Protein AF-A0A512RFI9-F1 (afdb_monomer_lite)

Structure (mmCIF, N/CA/C/O backbone):
data_AF-A0A512RFI9-F1
#
_entry.id   AF-A0A512RFI9-F1
#
loop_
_atom_site.group_PDB
_atom_site.id
_atom_site.type_symbol
_atom_site.label_atom_id
_atom_site.label_alt_id
_atom_site.label_comp_id
_atom_site.label_asym_id
_atom_site.label_entity_id
_atom_site.label_seq_id
_atom_site.pdbx_PDB_ins_code
_atom_site.Cartn_x
_atom_site.Cartn_y
_atom_site.Cartn_z
_atom_site.occupancy
_atom_site.B_iso_or_equiv
_atom_site.auth_seq_id
_atom_site.auth_comp_id
_atom_site.auth_asym_id
_atom_site.auth_atom_id
_atom_site.pdbx_PDB_model_num
ATOM 1 N N . MET A 1 1 ? -30.598 -13.329 12.093 1.00 39.12 1 MET A N 1
ATOM 2 C CA . MET A 1 1 ? -29.493 -13.371 11.118 1.00 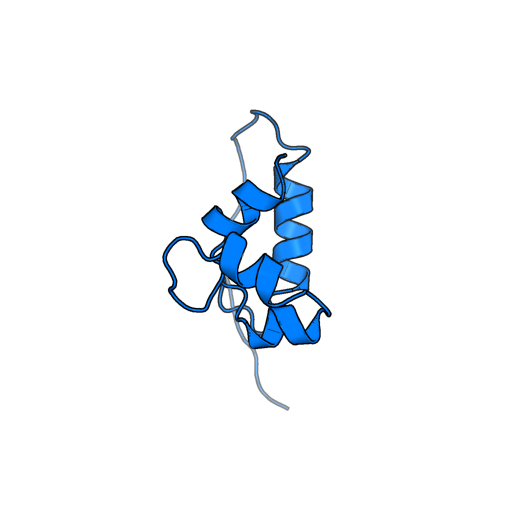39.12 1 MET A CA 1
ATOM 3 C C . MET A 1 1 ? -29.921 -12.452 9.991 1.00 39.12 1 MET A C 1
ATOM 5 O O . MET A 1 1 ? -30.573 -12.882 9.056 1.00 39.12 1 MET A O 1
ATOM 9 N N . GLU A 1 2 ? -29.691 -11.165 10.195 1.00 45.16 2 GLU A N 1
ATOM 10 C CA . GLU A 1 2 ? -29.738 -10.114 9.173 1.00 45.16 2 GLU A CA 1
ATOM 11 C C . GLU A 1 2 ? -28.314 -9.539 9.208 1.00 45.16 2 GLU A C 1
ATOM 13 O O . GLU A 1 2 ? -27.707 -9.535 10.280 1.00 45.16 2 GLU A O 1
ATOM 18 N N . TYR A 1 3 ? -27.665 -9.275 8.078 1.00 34.12 3 TYR A N 1
ATOM 19 C CA . TYR A 1 3 ? -28.048 -8.234 7.128 1.00 34.12 3 TYR A CA 1
ATOM 20 C C . TYR A 1 3 ? -27.853 -8.653 5.659 1.00 34.12 3 TYR A C 1
ATOM 22 O O . TYR A 1 3 ? -26.887 -9.349 5.352 1.00 34.12 3 TYR A O 1
ATOM 30 N N . PRO A 1 4 ? -28.716 -8.191 4.738 1.00 58.69 4 PRO A N 1
ATOM 31 C CA . PRO A 1 4 ? -28.412 -8.132 3.316 1.00 58.69 4 PRO A CA 1
ATOM 32 C C . PRO A 1 4 ? -27.781 -6.771 2.975 1.00 58.69 4 PRO A C 1
ATOM 34 O O . PRO A 1 4 ? -28.311 -5.733 3.374 1.00 58.69 4 PRO A O 1
ATOM 37 N N . LEU A 1 5 ? -26.701 -6.759 2.190 1.00 46.69 5 LEU A N 1
ATOM 38 C CA . LEU A 1 5 ? -26.291 -5.570 1.440 1.00 46.69 5 LEU A CA 1
ATOM 39 C C . LEU A 1 5 ? -26.374 -5.863 -0.056 1.00 46.69 5 LEU A C 1
ATOM 41 O O . LEU A 1 5 ? -25.992 -6.918 -0.551 1.00 46.69 5 LEU A O 1
ATOM 45 N N . ASN A 1 6 ? -27.042 -4.932 -0.717 1.00 47.12 6 ASN A N 1
ATOM 46 C CA . ASN A 1 6 ? -27.738 -5.046 -1.979 1.00 47.12 6 ASN A CA 1
ATOM 47 C C . ASN A 1 6 ? -26.994 -4.260 -3.062 1.00 47.12 6 ASN A C 1
ATOM 49 O O . ASN A 1 6 ? -26.620 -3.121 -2.817 1.00 47.12 6 ASN A O 1
ATOM 53 N N . SER A 1 7 ? -26.972 -4.829 -4.270 1.00 51.94 7 SER A N 1
ATOM 54 C CA . SER A 1 7 ? -26.919 -4.148 -5.572 1.00 51.94 7 SER A CA 1
ATOM 55 C C . SER A 1 7 ? -25.775 -3.168 -5.835 1.00 51.94 7 SER A C 1
ATOM 57 O O . SER A 1 7 ? -25.910 -1.988 -5.531 1.00 51.94 7 SER A O 1
ATOM 59 N N . GLN A 1 8 ? -24.813 -3.595 -6.652 1.00 46.25 8 GLN A N 1
ATOM 60 C CA . GLN A 1 8 ? -24.596 -2.998 -7.978 1.00 46.25 8 GLN A CA 1
ATOM 61 C C . GLN A 1 8 ? -24.074 -4.089 -8.933 1.00 46.25 8 GLN A C 1
ATOM 63 O O . GLN A 1 8 ? -22.878 -4.275 -9.109 1.00 46.25 8 GLN A O 1
ATOM 68 N N . GLU A 1 9 ? -24.989 -4.816 -9.575 1.00 67.81 9 GLU A N 1
ATOM 69 C CA . GLU A 1 9 ? -24.716 -5.381 -10.899 1.00 67.81 9 GLU A CA 1
ATOM 70 C C . GLU A 1 9 ? -24.818 -4.241 -11.929 1.00 67.81 9 GLU A C 1
ATOM 72 O O . GLU A 1 9 ? -25.877 -3.618 -12.033 1.00 67.81 9 GLU A O 1
ATOM 77 N N . LYS A 1 10 ? -23.759 -3.972 -12.703 1.00 46.59 10 LYS A N 1
ATOM 78 C CA . LYS A 1 10 ? -23.799 -3.269 -14.008 1.00 46.59 10 LYS A CA 1
ATOM 79 C C . LYS A 1 10 ? -22.468 -3.506 -14.739 1.00 46.59 10 LYS A C 1
ATOM 81 O O . LYS A 1 10 ? -21.460 -2.915 -14.400 1.00 46.59 10 LYS A O 1
ATOM 86 N N . SER A 1 11 ? -22.364 -4.548 -15.561 1.00 46.78 11 SER A N 1
ATOM 87 C CA . SER A 1 11 ? -22.632 -4.552 -17.011 1.00 46.78 11 SER A CA 1
ATOM 88 C C . SER A 1 11 ? -21.610 -3.793 -17.882 1.00 46.78 11 SER A C 1
ATOM 90 O O . SER A 1 11 ? -21.746 -2.592 -18.075 1.00 46.78 11 SER A O 1
ATOM 92 N N . LYS A 1 12 ? -20.736 -4.587 -18.518 1.00 55.72 12 LYS A N 1
ATOM 93 C CA . LYS A 1 12 ? -20.381 -4.604 -19.953 1.00 55.72 12 LYS A CA 1
ATOM 94 C C . LYS A 1 12 ? -19.719 -3.383 -20.630 1.00 55.72 12 LYS A C 1
ATOM 96 O O . LYS A 1 12 ? -20.349 -2.356 -20.834 1.00 55.72 12 LYS A O 1
ATOM 101 N N . GLU A 1 13 ? -18.576 -3.731 -21.234 1.00 50.19 13 GLU A N 1
ATOM 102 C CA . GLU A 1 13 ? -18.085 -3.388 -22.584 1.00 50.19 13 GLU A CA 1
ATOM 103 C C . GLU A 1 13 ? -17.183 -2.149 -22.755 1.00 50.19 13 GLU A C 1
ATOM 105 O O . GLU A 1 13 ? -17.571 -1.013 -22.515 1.00 50.19 13 GLU A O 1
ATOM 110 N N . GLU A 1 14 ? -15.995 -2.452 -23.296 1.00 51.25 14 GLU A N 1
ATOM 111 C CA . GLU A 1 14 ? -15.092 -1.606 -24.086 1.00 51.25 14 GLU A CA 1
ATOM 112 C C . GLU A 1 14 ? -14.231 -0.552 -23.376 1.00 51.25 14 GLU A C 1
ATOM 114 O O . GLU A 1 14 ? -14.518 0.643 -23.389 1.00 51.25 14 GLU A O 1
ATOM 119 N N . GLN A 1 15 ? -13.025 -0.984 -22.989 1.00 45.75 15 GLN A N 1
ATOM 120 C CA . GLN A 1 15 ? -11.810 -0.301 -23.445 1.00 45.75 15 GLN A CA 1
ATOM 121 C C . GLN A 1 15 ? -10.635 -1.280 -23.594 1.00 45.75 15 GLN A C 1
ATOM 123 O O . GLN A 1 15 ? -9.785 -1.468 -22.736 1.00 45.75 15 GLN A O 1
ATOM 128 N N . SER A 1 16 ? -10.631 -1.932 -24.759 1.00 56.03 16 SER A N 1
ATOM 129 C CA . SER A 1 16 ? -9.534 -2.726 -25.307 1.00 56.03 16 SER A CA 1
ATOM 130 C C . SER A 1 16 ? -8.340 -1.838 -25.662 1.00 56.03 16 SER A C 1
ATOM 132 O O . SER A 1 16 ? -8.109 -1.564 -26.839 1.00 56.03 16 SER A O 1
ATOM 134 N N . THR A 1 17 ? -7.556 -1.442 -24.662 1.00 42.31 17 THR A N 1
ATOM 135 C CA . THR A 1 17 ? -6.157 -1.022 -24.833 1.00 42.31 17 THR A CA 1
ATOM 136 C C . THR A 1 17 ? -5.362 -1.399 -23.575 1.00 42.31 17 THR A C 1
ATOM 138 O O . THR A 1 17 ? -5.416 -0.673 -22.594 1.00 42.31 17 THR A O 1
ATOM 141 N N . ASN A 1 18 ? -4.632 -2.525 -23.636 1.00 54.31 18 ASN A N 1
ATOM 142 C CA . ASN A 1 18 ? -3.729 -3.087 -22.605 1.00 54.31 18 ASN A CA 1
ATOM 143 C C . ASN A 1 18 ? -4.392 -3.612 -21.314 1.00 54.31 18 ASN A C 1
ATOM 145 O O . ASN A 1 18 ? -4.132 -3.125 -20.226 1.00 54.31 18 ASN A O 1
ATOM 149 N N . ILE A 1 19 ? -5.235 -4.639 -21.452 1.00 56.44 19 ILE A N 1
ATOM 150 C CA . ILE A 1 19 ? -6.056 -5.204 -20.363 1.00 56.44 19 ILE A CA 1
ATOM 151 C C . ILE A 1 19 ? -5.282 -6.192 -19.453 1.00 56.44 19 ILE A C 1
ATOM 153 O O . ILE A 1 19 ? -5.766 -6.525 -18.385 1.00 56.44 19 ILE A O 1
ATOM 157 N N . SER A 1 20 ? -4.078 -6.663 -19.811 1.00 58.34 20 SER A N 1
ATOM 158 C CA . SER A 1 20 ? -3.407 -7.697 -18.994 1.00 58.34 20 SER A CA 1
ATOM 159 C C . SER A 1 20 ? -2.864 -7.192 -17.663 1.00 5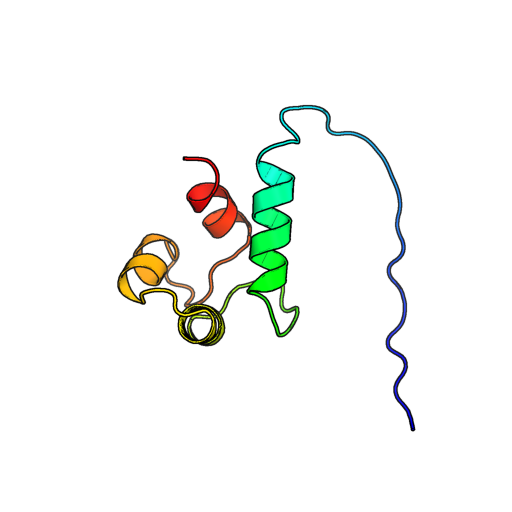8.34 20 SER A C 1
ATOM 161 O O . SER A 1 20 ? -2.922 -7.924 -16.686 1.00 58.34 20 SER A O 1
ATOM 163 N N . ASP A 1 21 ? -2.342 -5.968 -17.634 1.00 59.69 21 ASP A N 1
ATOM 164 C CA . ASP A 1 21 ? -1.564 -5.503 -16.483 1.00 59.69 21 ASP A CA 1
ATOM 165 C C . ASP A 1 21 ? -2.483 -4.801 -15.474 1.00 59.69 21 ASP A C 1
ATOM 167 O O . ASP A 1 21 ? -2.300 -4.907 -14.271 1.00 59.69 21 ASP A O 1
ATOM 171 N N . PHE A 1 22 ? -3.550 -4.161 -15.958 1.00 65.31 22 PHE A N 1
ATOM 172 C CA . PHE A 1 22 ? -4.494 -3.417 -15.127 1.00 65.31 22 PHE A CA 1
ATOM 173 C C . PHE A 1 22 ? -5.404 -4.319 -14.278 1.00 65.31 22 PHE A C 1
ATOM 175 O O . PHE A 1 22 ? -5.679 -3.990 -13.126 1.00 65.31 22 PHE A O 1
ATOM 182 N N . ASP A 1 23 ? -5.828 -5.463 -14.825 1.00 70.81 23 ASP A N 1
ATOM 183 C CA . ASP A 1 23 ? -6.683 -6.424 -14.117 1.00 70.81 23 ASP A CA 1
ATOM 184 C C . ASP A 1 23 ? -5.933 -7.053 -12.926 1.00 70.81 23 ASP A C 1
ATOM 186 O O . ASP A 1 23 ? -6.494 -7.216 -11.845 1.00 70.81 23 ASP A O 1
ATOM 190 N N . GLU A 1 24 ? -4.639 -7.359 -13.086 1.00 74.44 24 GLU A N 1
ATOM 191 C CA . GLU A 1 24 ? -3.818 -7.953 -12.021 1.00 74.44 24 GLU A CA 1
ATOM 192 C C . GLU A 1 24 ? -3.575 -6.945 -10.882 1.00 74.44 24 GLU A C 1
ATOM 194 O O . GLU A 1 24 ? -3.646 -7.292 -9.700 1.00 74.44 24 GLU A O 1
ATOM 199 N N . CYS A 1 25 ? -3.388 -5.667 -11.228 1.00 78.94 25 CYS A N 1
ATOM 200 C CA . CYS A 1 25 ? -3.300 -4.583 -10.253 1.00 78.94 25 CYS A CA 1
ATOM 201 C C . CYS A 1 25 ? -4.611 -4.376 -9.491 1.00 78.94 25 CYS A C 1
ATOM 203 O O . CYS A 1 25 ? -4.570 -4.156 -8.282 1.00 78.94 25 CYS A O 1
ATOM 205 N N . GLU A 1 26 ? -5.757 -4.451 -10.170 1.00 83.50 26 GLU A N 1
ATOM 206 C CA . GLU A 1 26 ? -7.082 -4.333 -9.555 1.00 83.50 26 GLU A CA 1
ATOM 207 C C . GLU A 1 26 ? -7.388 -5.515 -8.628 1.00 83.50 26 GLU A C 1
ATOM 209 O O . GLU A 1 26 ? -7.904 -5.320 -7.527 1.00 83.50 26 GLU A O 1
ATOM 214 N N . GLU A 1 27 ? -7.030 -6.741 -9.010 1.00 83.44 27 GLU A N 1
ATOM 215 C CA . GLU A 1 27 ? -7.186 -7.910 -8.139 1.00 83.44 27 GLU A CA 1
ATOM 216 C C . GLU A 1 27 ? -6.329 -7.800 -6.871 1.00 83.44 27 GLU A C 1
ATOM 218 O O . GLU A 1 27 ? -6.817 -8.085 -5.775 1.00 83.44 27 GLU A O 1
ATOM 223 N N . LEU A 1 28 ? -5.074 -7.356 -6.996 1.00 83.94 28 LEU A N 1
ATOM 224 C CA . LEU A 1 28 ? -4.196 -7.137 -5.844 1.00 83.94 28 LEU A CA 1
ATOM 225 C C . LEU A 1 28 ? -4.680 -5.984 -4.962 1.00 83.94 28 LEU A C 1
ATOM 227 O O . LEU A 1 28 ? -4.642 -6.106 -3.738 1.00 83.94 28 LEU A O 1
ATOM 231 N N . PHE A 1 29 ? -5.174 -4.905 -5.570 1.00 86.06 29 PHE A N 1
ATOM 232 C CA . PHE A 1 29 ? -5.754 -3.775 -4.851 1.00 86.06 29 PHE A CA 1
ATOM 233 C C . PHE A 1 29 ? -6.953 -4.221 -4.013 1.00 86.06 29 PHE A C 1
ATOM 235 O O . PHE A 1 29 ? -6.960 -4.049 -2.798 1.00 86.06 29 PHE A O 1
ATOM 242 N N . ASN A 1 30 ? -7.909 -4.909 -4.640 1.00 86.25 30 ASN A N 1
ATOM 243 C CA . ASN A 1 30 ? -9.087 -5.455 -3.965 1.00 86.25 30 ASN A CA 1
ATOM 244 C C . ASN A 1 30 ? -8.739 -6.518 -2.909 1.00 86.25 30 ASN A C 1
ATOM 246 O O . ASN A 1 30 ? -9.531 -6.782 -2.009 1.00 86.25 30 ASN A O 1
ATOM 250 N N . ALA A 1 31 ? -7.586 -7.183 -3.028 1.00 86.12 31 ALA A N 1
ATOM 251 C CA . ALA A 1 31 ? -7.116 -8.121 -2.014 1.00 86.12 31 ALA A CA 1
ATOM 252 C C . ALA A 1 31 ? -6.515 -7.416 -0.785 1.00 86.12 31 ALA A C 1
ATOM 254 O O . ALA A 1 31 ? -6.524 -7.998 0.304 1.00 86.12 31 ALA A O 1
ATOM 255 N N . MET A 1 32 ? -5.977 -6.204 -0.955 1.00 85.56 32 MET A N 1
ATOM 256 C CA . MET A 1 32 ? -5.446 -5.383 0.136 1.00 85.56 32 MET A CA 1
ATOM 257 C C . MET A 1 32 ? -6.515 -4.515 0.802 1.00 85.56 32 MET A C 1
ATOM 259 O O . MET A 1 32 ? -6.476 -4.395 2.024 1.00 85.56 32 MET A O 1
ATOM 263 N N . ASP A 1 33 ? -7.456 -3.973 0.027 1.00 88.75 33 ASP A N 1
ATOM 264 C CA . ASP A 1 33 ? -8.631 -3.230 0.499 1.00 88.75 33 ASP A CA 1
ATOM 265 C C . ASP A 1 33 ? -9.622 -4.197 1.176 1.00 88.75 33 ASP A C 1
ATOM 267 O O . ASP A 1 33 ? -10.508 -4.794 0.555 1.00 88.75 33 ASP A O 1
ATOM 271 N N . GLN A 1 34 ? -9.409 -4.441 2.469 1.00 83.12 34 GLN A N 1
ATOM 272 C CA . GLN A 1 34 ? -10.200 -5.398 3.243 1.00 83.12 34 GLN A CA 1
ATOM 273 C C . GLN A 1 34 ? -11.528 -4.802 3.687 1.00 83.12 34 GLN A C 1
ATOM 275 O O . GLN A 1 34 ? -12.485 -5.553 3.928 1.00 83.12 34 GLN A O 1
ATOM 280 N N . ASP A 1 35 ? -11.579 -3.483 3.856 1.00 83.94 35 ASP A N 1
ATOM 281 C CA . ASP A 1 35 ? -12.785 -2.784 4.274 1.00 83.94 35 ASP A CA 1
ATOM 282 C C . ASP A 1 35 ? -13.682 -2.359 3.097 1.00 83.94 35 ASP A C 1
ATOM 284 O O . ASP A 1 35 ? -14.869 -2.075 3.310 1.00 83.94 35 ASP A O 1
ATOM 288 N N . GLY A 1 36 ? -13.174 -2.456 1.865 1.00 84.00 36 GLY A N 1
ATOM 289 C CA . GLY A 1 36 ? -13.884 -2.127 0.633 1.00 84.00 36 GLY A CA 1
ATOM 290 C C . GLY A 1 36 ? -14.122 -0.627 0.494 1.00 84.00 36 GLY A C 1
ATOM 291 O O . GLY A 1 36 ? -15.153 -0.223 -0.063 1.00 84.00 36 GLY A O 1
ATOM 292 N N . SER A 1 37 ? -13.245 0.189 1.076 1.00 85.88 37 SER A N 1
ATOM 293 C CA . SER A 1 37 ? -13.306 1.650 1.022 1.00 85.88 37 SER A CA 1
ATOM 294 C C . SER A 1 37 ? -13.018 2.186 -0.379 1.00 85.88 37 SER A C 1
ATOM 296 O O . SER A 1 37 ? -13.576 3.224 -0.757 1.00 85.88 37 SER A O 1
ATOM 298 N N . GLY A 1 38 ? -12.264 1.435 -1.187 1.00 85.19 38 GLY A N 1
ATOM 299 C CA . GLY A 1 38 ? -11.738 1.875 -2.475 1.00 85.19 38 GLY A CA 1
ATOM 300 C C . GLY A 1 38 ? -10.389 2.589 -2.366 1.00 85.19 38 GLY A C 1
ATOM 301 O O . GLY A 1 38 ? -9.953 3.186 -3.355 1.00 85.19 38 GLY A O 1
ATOM 302 N N . ASP A 1 39 ? -9.742 2.518 -1.203 1.00 89.81 39 ASP A N 1
ATOM 303 C CA . ASP A 1 39 ? -8.403 3.016 -0.910 1.00 89.81 39 ASP A CA 1
ATOM 304 C C . ASP A 1 39 ? -7.681 2.058 0.052 1.00 89.81 39 ASP A C 1
ATOM 306 O O . ASP A 1 39 ? -8.303 1.395 0.869 1.00 89.81 39 ASP A O 1
ATOM 310 N N . ILE A 1 40 ? -6.357 1.927 -0.063 1.00 89.44 40 ILE A N 1
ATOM 311 C CA . ILE A 1 40 ? -5.574 1.096 0.860 1.00 89.44 40 ILE A CA 1
ATOM 312 C C . ILE A 1 40 ? -5.040 2.002 1.955 1.00 89.44 40 ILE A C 1
ATOM 314 O O . ILE A 1 40 ? -4.103 2.780 1.754 1.00 89.44 40 ILE A O 1
ATOM 318 N N . SER A 1 41 ? -5.609 1.885 3.143 1.00 90.81 41 SER A N 1
ATOM 319 C CA . SER A 1 41 ? -5.110 2.600 4.310 1.00 90.81 41 SER A CA 1
ATOM 320 C C . SER A 1 41 ? -3.724 2.087 4.732 1.00 90.81 41 SER A C 1
ATOM 322 O O . SER A 1 41 ? -3.355 0.930 4.513 1.00 90.81 41 SER A O 1
ATOM 324 N N . GLY A 1 42 ? -2.940 2.923 5.420 1.00 88.19 42 GLY A N 1
ATOM 325 C CA . GLY A 1 42 ? -1.649 2.487 5.974 1.00 88.19 42 GLY A CA 1
ATOM 326 C C . GLY A 1 42 ? -1.766 1.297 6.944 1.00 88.19 42 GLY A C 1
ATOM 327 O O . GLY A 1 42 ? -0.826 0.512 7.094 1.00 88.19 42 GLY A O 1
ATOM 328 N N . GLU A 1 43 ? -2.928 1.129 7.584 1.00 89.50 43 GLU A N 1
ATOM 329 C CA . GLU A 1 43 ? -3.228 -0.030 8.431 1.00 89.50 43 GLU A CA 1
ATOM 330 C C . GLU A 1 43 ? -3.395 -1.310 7.606 1.00 89.50 43 GLU A C 1
ATOM 332 O O . GLU A 1 43 ? -2.858 -2.354 7.989 1.00 89.50 43 GLU A O 1
ATOM 337 N N . GLU A 1 44 ? -4.085 -1.240 6.467 1.00 89.25 44 GLU A N 1
ATOM 338 C CA . GLU A 1 44 ? -4.262 -2.363 5.539 1.00 89.25 44 GLU A CA 1
ATOM 339 C C . GLU A 1 44 ? -2.954 -2.740 4.861 1.00 89.25 44 GLU A C 1
ATOM 341 O O . GLU A 1 44 ? -2.591 -3.917 4.841 1.00 89.25 44 GLU A O 1
ATOM 346 N N . TRP A 1 45 ? -2.181 -1.746 4.425 1.00 88.00 45 TRP A N 1
ATOM 347 C CA . TRP A 1 45 ? -0.841 -1.953 3.886 1.00 88.00 45 TRP A CA 1
ATOM 348 C C . TRP A 1 45 ? 0.073 -2.658 4.898 1.00 88.00 45 TRP A C 1
ATOM 350 O O . TRP A 1 45 ? 0.704 -3.672 4.590 1.00 88.00 45 TRP A O 1
ATOM 360 N N . SER A 1 46 ? 0.098 -2.186 6.150 1.00 88.06 46 SER A N 1
ATOM 361 C CA . SER A 1 46 ? 0.890 -2.822 7.209 1.00 88.06 46 SER A CA 1
ATOM 362 C C . SER A 1 46 ? 0.375 -4.223 7.559 1.00 88.06 46 SER A C 1
ATOM 364 O O . SER A 1 46 ? 1.171 -5.134 7.802 1.00 88.06 46 SER A O 1
ATOM 366 N N . SER A 1 47 ? -0.944 -4.429 7.535 1.00 87.19 47 SER A N 1
ATOM 367 C CA . SER A 1 47 ? -1.578 -5.731 7.778 1.00 87.19 47 SER A CA 1
ATOM 368 C C . SER A 1 47 ? -1.294 -6.741 6.665 1.00 87.19 47 SER A C 1
ATOM 370 O O . SER A 1 47 ? -1.151 -7.933 6.944 1.00 87.19 47 SER A O 1
ATOM 372 N N . ALA A 1 48 ? -1.148 -6.271 5.425 1.00 83.81 48 ALA A N 1
ATOM 373 C CA . ALA A 1 48 ? -0.690 -7.058 4.283 1.00 83.81 48 ALA A CA 1
ATOM 374 C C . ALA A 1 48 ? 0.820 -7.370 4.340 1.00 83.81 48 ALA A C 1
ATOM 376 O O . ALA A 1 48 ? 1.310 -8.205 3.579 1.00 83.81 48 ALA A O 1
ATOM 377 N N . GLY A 1 49 ? 1.552 -6.753 5.275 1.00 85.06 49 GLY A N 1
ATOM 378 C CA . GLY A 1 49 ? 2.997 -6.909 5.431 1.00 85.06 49 GLY A CA 1
ATOM 379 C C . GLY A 1 49 ? 3.816 -5.991 4.525 1.00 85.06 49 GLY A C 1
ATOM 380 O O . GLY A 1 49 ? 4.999 -6.261 4.318 1.00 85.06 49 GLY A O 1
ATOM 381 N N . GLY A 1 50 ? 3.200 -4.940 3.984 1.00 83.62 50 GLY A N 1
ATOM 382 C CA . GLY A 1 50 ? 3.882 -3.907 3.221 1.00 8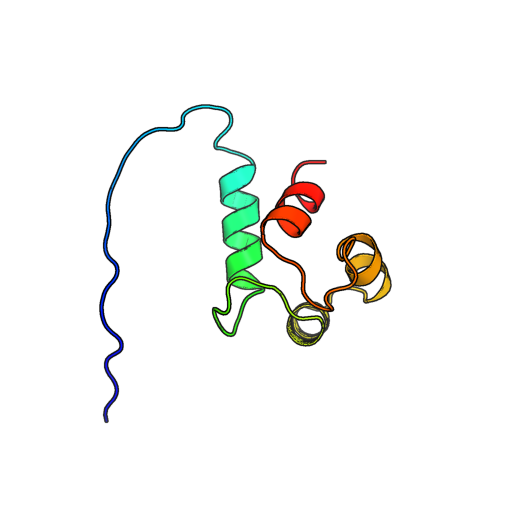3.62 50 GLY A CA 1
ATOM 383 C C . GLY A 1 50 ? 4.763 -3.022 4.105 1.00 83.62 50 GLY A C 1
ATOM 384 O O . GLY A 1 50 ? 4.489 -2.814 5.293 1.00 83.62 50 GLY A O 1
ATOM 385 N N . ASP A 1 51 ? 5.837 -2.495 3.518 1.00 89.50 51 ASP A N 1
ATOM 386 C CA . ASP A 1 51 ? 6.773 -1.624 4.221 1.00 89.50 51 ASP A CA 1
ATOM 387 C C . ASP A 1 51 ? 6.249 -0.175 4.263 1.00 89.50 51 ASP A C 1
ATOM 389 O O . ASP A 1 51 ? 5.823 0.354 3.234 1.00 89.50 51 ASP A O 1
ATOM 393 N N . PRO A 1 52 ? 6.229 0.495 5.425 1.00 86.69 52 PRO A N 1
ATOM 394 C CA . PRO A 1 52 ? 5.750 1.872 5.524 1.00 86.69 52 PRO A CA 1
ATOM 395 C C . PRO A 1 52 ? 6.576 2.886 4.712 1.00 86.69 52 PRO A C 1
ATOM 397 O O . PRO A 1 52 ? 6.046 3.951 4.388 1.00 86.69 52 PRO A O 1
ATOM 400 N N . ASP A 1 53 ? 7.840 2.592 4.387 1.00 89.25 53 ASP A N 1
ATOM 401 C CA . ASP A 1 53 ? 8.647 3.448 3.508 1.00 89.25 53 ASP A CA 1
ATOM 402 C C . ASP A 1 53 ? 8.176 3.347 2.044 1.00 89.25 53 ASP A C 1
ATOM 404 O O . ASP A 1 53 ? 8.120 4.358 1.334 1.00 89.25 53 ASP A O 1
ATOM 408 N N . ASP A 1 54 ? 7.763 2.152 1.606 1.00 88.31 54 ASP A N 1
ATOM 409 C CA . ASP A 1 54 ? 7.153 1.943 0.288 1.00 88.31 54 ASP A CA 1
ATOM 410 C C . ASP A 1 54 ? 5.788 2.639 0.217 1.00 88.31 54 ASP A C 1
ATOM 412 O O . ASP A 1 54 ? 5.517 3.360 -0.740 1.00 88.31 54 ASP A O 1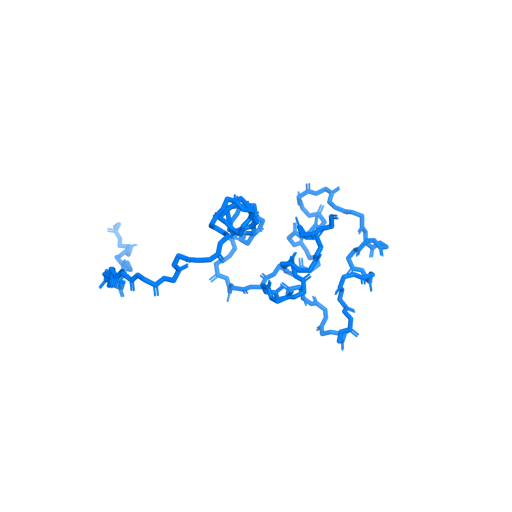
ATOM 416 N N . PHE A 1 55 ? 4.973 2.526 1.272 1.00 88.81 55 PHE A N 1
ATOM 417 C CA . PHE A 1 55 ? 3.692 3.233 1.372 1.00 88.81 55 PHE A CA 1
ATOM 418 C C . PHE A 1 55 ? 3.858 4.744 1.192 1.00 88.81 55 PHE A C 1
ATOM 420 O O . PHE A 1 55 ? 3.170 5.337 0.375 1.00 88.81 55 PHE A O 1
ATOM 427 N N . GLN A 1 56 ? 4.813 5.367 1.892 1.00 89.31 56 GLN A N 1
ATOM 428 C CA . GLN A 1 56 ? 5.094 6.804 1.744 1.00 89.31 56 GLN A CA 1
ATOM 429 C C . GLN A 1 56 ? 5.627 7.186 0.362 1.00 89.31 56 GLN A C 1
ATOM 431 O O . GLN A 1 56 ? 5.517 8.341 -0.041 1.00 89.31 56 GLN A O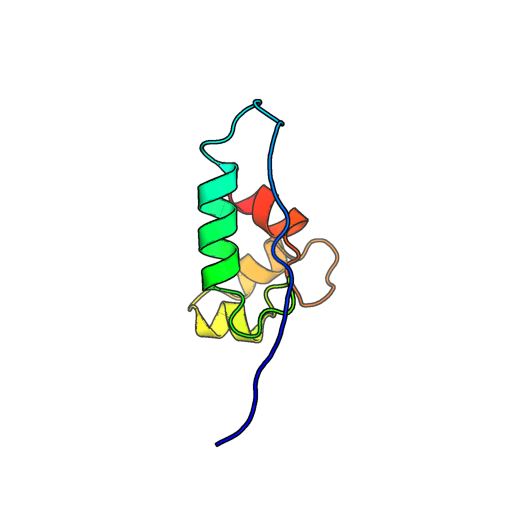 1
ATOM 436 N N . THR A 1 57 ? 6.265 6.251 -0.339 1.00 89.31 57 THR A N 1
ATOM 437 C CA . THR A 1 57 ? 6.750 6.489 -1.702 1.00 89.31 57 THR A CA 1
ATOM 438 C C . THR A 1 57 ? 5.597 6.473 -2.704 1.00 89.31 57 THR A C 1
ATOM 440 O O . THR A 1 57 ? 5.643 7.209 -3.690 1.00 89.31 57 THR A O 1
ATOM 443 N N . LEU A 1 58 ? 4.578 5.652 -2.447 1.00 87.44 58 LEU A N 1
ATOM 444 C CA . LEU A 1 58 ? 3.376 5.543 -3.267 1.00 87.44 58 LEU A CA 1
ATOM 445 C C . LEU A 1 58 ? 2.352 6.649 -2.956 1.00 87.44 58 LEU A C 1
ATOM 447 O O . LEU A 1 58 ? 1.792 7.207 -3.898 1.00 87.44 58 LEU A O 1
ATOM 451 N N . ASP A 1 59 ? 2.192 7.008 -1.676 1.00 90.50 59 ASP A N 1
ATOM 452 C CA . ASP A 1 59 ? 1.315 8.071 -1.147 1.00 90.50 59 ASP A CA 1
ATOM 453 C C . ASP A 1 59 ? 1.905 9.447 -1.491 1.00 90.50 59 ASP A C 1
ATOM 455 O O . ASP A 1 59 ? 2.534 10.143 -0.682 1.00 90.50 59 ASP A O 1
ATOM 459 N N . THR A 1 60 ? 1.785 9.805 -2.766 1.00 87.94 60 THR A N 1
ATOM 460 C CA . THR A 1 60 ? 2.427 10.985 -3.347 1.00 87.94 60 THR A CA 1
ATOM 461 C C . THR A 1 60 ? 1.729 12.252 -2.873 1.00 87.94 60 THR A C 1
ATOM 463 O O . THR A 1 60 ? 2.370 13.305 -2.727 1.00 87.94 60 THR A O 1
ATOM 466 N N . ASP A 1 61 ? 0.421 12.164 -2.639 1.00 89.75 61 ASP A N 1
ATOM 467 C CA . ASP A 1 61 ? -0.382 13.266 -2.129 1.00 89.75 61 ASP A CA 1
ATOM 468 C C . ASP A 1 61 ? -0.361 13.390 -0.592 1.00 89.75 61 ASP A C 1
ATOM 470 O O . ASP A 1 61 ? -0.786 14.427 -0.065 1.00 89.75 61 ASP A O 1
ATOM 474 N N . GLN A 1 62 ? 0.248 12.421 0.106 1.00 88.62 62 GLN A N 1
ATOM 475 C CA . GLN A 1 62 ? 0.352 12.345 1.569 1.00 88.62 62 GLN A CA 1
ATOM 476 C C . GLN A 1 62 ? -1.023 12.380 2.241 1.00 88.62 62 GLN A C 1
ATOM 478 O O . GLN A 1 62 ? -1.196 12.988 3.309 1.00 88.62 62 GLN A O 1
ATOM 483 N N . SER A 1 63 ? -2.017 11.766 1.603 1.00 90.62 63 SER A N 1
ATOM 484 C CA . SER A 1 63 ? -3.368 11.638 2.139 1.00 90.62 63 SER A CA 1
ATOM 485 C C . SER A 1 63 ? -3.429 10.651 3.306 1.00 90.62 63 SER A C 1
ATOM 487 O O . SER A 1 63 ? -4.312 10.780 4.162 1.00 90.62 63 SER A O 1
ATOM 489 N N . GLY A 1 64 ? -2.457 9.736 3.412 1.00 88.56 64 GLY A N 1
ATOM 490 C CA . GLY A 1 64 ? -2.442 8.658 4.400 1.00 88.56 64 GLY A CA 1
ATOM 491 C C . GLY A 1 64 ? -3.193 7.402 3.949 1.00 88.56 64 GLY A C 1
ATOM 492 O O . GLY A 1 64 ? -3.440 6.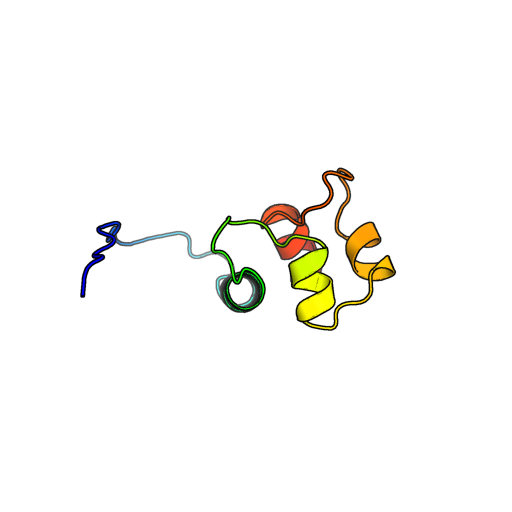516 4.774 1.00 88.56 64 GLY A O 1
ATOM 493 N N . SER A 1 65 ? -3.536 7.322 2.665 1.00 90.31 65 SER A N 1
ATOM 494 C CA . SER A 1 65 ? -4.226 6.213 2.003 1.00 90.31 65 SER A CA 1
ATOM 495 C C . SER A 1 65 ? -3.746 6.127 0.558 1.00 90.31 65 SER A C 1
ATOM 497 O O . SER A 1 65 ? -3.560 7.163 -0.061 1.00 90.31 65 SER A O 1
ATOM 499 N N . LEU A 1 66 ? -3.577 4.926 0.012 1.00 89.50 66 LEU A N 1
ATOM 500 C CA . LEU A 1 66 ? -3.251 4.749 -1.402 1.00 89.50 66 LEU A CA 1
ATOM 501 C C . LEU A 1 66 ? -4.529 4.592 -2.203 1.00 89.50 66 LEU A C 1
ATOM 503 O O . LEU A 1 66 ? -5.223 3.578 -2.083 1.00 89.50 66 LEU A O 1
ATOM 507 N N . ASP A 1 67 ? -4.823 5.574 -3.044 1.00 89.75 67 ASP A N 1
ATOM 508 C CA . ASP A 1 67 ? -5.917 5.433 -3.991 1.00 89.75 67 ASP A CA 1
ATOM 509 C C . ASP A 1 67 ? -5.533 4.502 -5.156 1.00 89.75 67 ASP A C 1
ATOM 511 O O . ASP A 1 67 ? -4.369 4.157 -5.389 1.00 89.75 67 ASP A O 1
ATOM 515 N N . PHE A 1 68 ? -6.533 4.069 -5.922 1.00 84.44 68 PHE A N 1
ATOM 516 C CA . PHE A 1 68 ? -6.296 3.186 -7.061 1.00 84.44 68 PHE A CA 1
ATOM 517 C C . PHE A 1 68 ? -5.396 3.816 -8.142 1.00 84.44 68 PHE A C 1
ATOM 519 O O . PHE A 1 68 ? -4.695 3.101 -8.858 1.00 84.44 68 PHE A O 1
ATOM 526 N N . SER A 1 69 ? -5.380 5.145 -8.275 1.00 86.12 69 SER A N 1
ATOM 527 C CA . SER A 1 69 ? -4.492 5.831 -9.215 1.00 86.12 69 SER A CA 1
ATOM 528 C C . SER A 1 69 ? -3.037 5.697 -8.771 1.00 86.12 69 SER A C 1
ATOM 530 O O . SER A 1 69 ? -2.196 5.317 -9.587 1.00 86.12 69 SER A O 1
ATOM 532 N N . GLU A 1 70 ? -2.739 5.959 -7.502 1.00 88.62 70 GLU A N 1
ATOM 533 C CA . GLU A 1 70 ? -1.408 5.794 -6.907 1.00 88.62 70 GLU A CA 1
ATOM 534 C C . GLU A 1 70 ? -0.956 4.330 -6.950 1.00 88.62 70 GLU A C 1
ATOM 536 O O . GLU A 1 70 ? 0.168 4.029 -7.361 1.00 88.62 70 GLU A O 1
ATOM 541 N N . TRP A 1 71 ? -1.866 3.404 -6.652 1.00 84.19 71 TRP A N 1
ATOM 542 C CA . TRP A 1 71 ? -1.617 1.969 -6.751 1.00 84.19 71 TRP A CA 1
ATOM 543 C C . TRP A 1 71 ? -1.328 1.501 -8.183 1.00 84.19 71 TRP A C 1
ATOM 545 O O . TRP A 1 71 ? -0.390 0.739 -8.425 1.00 84.19 71 TRP A O 1
ATOM 555 N N . SER A 1 72 ? -2.108 1.968 -9.163 1.00 80.75 72 SER A N 1
ATOM 556 C CA . SER A 1 72 ? -1.931 1.572 -10.565 1.00 80.75 72 SER A CA 1
ATOM 557 C C . SER A 1 72 ? -0.574 2.008 -11.121 1.00 80.75 72 SER A C 1
ATOM 559 O O . SER A 1 72 ? 0.006 1.305 -11.944 1.00 80.75 72 SER A O 1
ATOM 561 N N . ILE A 1 73 ? -0.024 3.126 -10.633 1.00 80.31 73 ILE A N 1
ATOM 562 C CA . ILE A 1 73 ? 1.323 3.578 -10.999 1.00 80.31 73 ILE A CA 1
ATOM 563 C C . ILE A 1 73 ? 2.379 2.615 -10.446 1.00 80.31 73 ILE A C 1
ATOM 565 O O . ILE A 1 73 ? 3.327 2.297 -11.157 1.00 80.31 73 ILE A O 1
ATOM 569 N N . ALA A 1 74 ? 2.202 2.122 -9.217 1.00 76.75 74 ALA A N 1
ATOM 570 C CA . ALA A 1 74 ? 3.113 1.160 -8.591 1.00 76.75 74 ALA A CA 1
ATOM 571 C C . ALA A 1 74 ? 3.198 -0.172 -9.350 1.00 76.75 74 ALA A C 1
ATOM 573 O O . ALA A 1 74 ? 4.215 -0.858 -9.313 1.00 76.75 74 ALA A O 1
ATOM 574 N N . CYS A 1 75 ? 2.100 -0.554 -9.995 1.00 71.56 75 CYS A N 1
ATOM 575 C CA . CYS A 1 75 ? 1.913 -1.882 -10.553 1.00 71.56 75 CYS A CA 1
ATOM 576 C C . CYS A 1 75 ? 2.214 -1.967 -12.070 1.00 71.56 75 CYS A C 1
ATOM 578 O O . CYS A 1 75 ? 2.345 -3.065 -12.602 1.00 71.56 75 CYS A O 1
ATOM 580 N N . ILE A 1 76 ? 2.399 -0.829 -12.760 1.00 63.78 76 ILE A N 1
ATOM 581 C CA . ILE A 1 76 ? 2.695 -0.737 -14.211 1.00 63.78 76 ILE A CA 1
ATOM 582 C C . ILE A 1 76 ? 4.172 -0.323 -14.482 1.00 63.78 76 ILE A C 1
ATOM 584 O O . ILE A 1 76 ? 4.467 0.336 -15.480 1.00 63.78 76 ILE A O 1
ATOM 588 N N . ASP A 1 77 ? 5.118 -0.672 -13.602 1.00 52.22 77 ASP A N 1
ATOM 589 C CA . ASP A 1 77 ? 6.573 -0.488 -13.846 1.00 52.22 77 ASP A CA 1
ATOM 590 C C . ASP A 1 77 ? 7.157 -1.559 -14.796 1.00 52.22 77 ASP A C 1
ATOM 592 O O . ASP A 1 77 ? 8.012 -1.209 -15.648 1.00 52.22 77 ASP A O 1
#

Sequence (77 aa):
MEYPLNSQEKSKEEQSTNISDFDECEELFNAMDQDGSGDISGEEWSSAGGDPDDFQTLDTDQSGSLDFSEWSIACID

Organism: NCBI:txid1096750

Foldseek 3Di:
DDDDDDDDDDDDDDDPDDPPQLVVLVVVQVVLPPVPPQWRAPVSCVVVVHDVVVVVVLPVVVPRIHHSVSSSVVRPD

pLDDT: mean 75.21, std 16.86, range [34.12, 90.81]

InterPro domains:
  IPR002048 EF-hand domain [PF13202] (27-46)
  IPR002048 EF-hand domain [PF13202] (53-71)
  IPR002048 EF-hand domain [PS50222] (20-55)
  IPR011992 EF-hand domain pair [SSF47473] (22-75)
  IPR018247 EF-Hand 1, calcium-binding site [PS00018] (33-45)
  IPR018247 EF-Hand 1, calcium-binding site [PS00018] (59-71)

Radius of gyration: 14.73 Å; chains: 1; bounding box: 38×27×36 Å

Secondary structure (DSSP, 8-state):
----------------S-HHHHHHHHHHHHHH-SS-SSEEEHHHHHHTT--HHHHHHH-SS--SEEEHHHHHHHH--